Protein AF-A0A6B2T889-F1 (afdb_monomer)

Radius of gyration: 29.45 Å; Cα contacts (8 Å, |Δi|>4): 27; chains: 1; bounding box: 73×22×66 Å

Structure (mmCIF, N/CA/C/O backbone):
data_AF-A0A6B2T889-F1
#
_entry.id   AF-A0A6B2T889-F1
#
loop_
_atom_site.group_PDB
_atom_site.id
_atom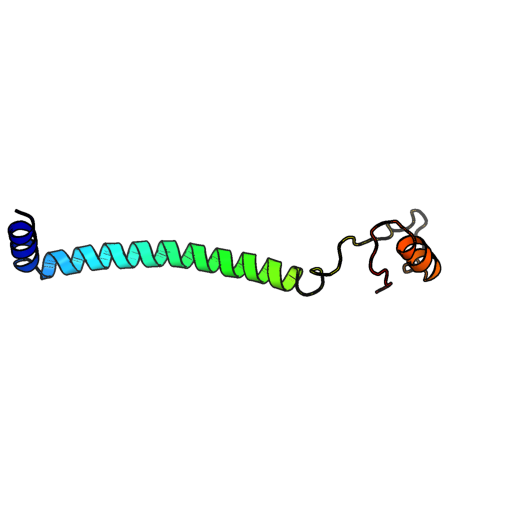_site.type_symbol
_atom_site.label_atom_id
_atom_site.label_alt_id
_atom_site.label_comp_id
_atom_site.label_asym_id
_atom_site.label_entity_id
_atom_site.label_seq_id
_atom_site.pdbx_PDB_ins_code
_atom_site.Cartn_x
_atom_site.Cartn_y
_atom_site.Cartn_z
_atom_site.occupancy
_atom_site.B_iso_or_equiv
_atom_site.auth_seq_id
_atom_site.auth_comp_id
_atom_site.auth_asym_id
_atom_site.auth_atom_id
_atom_site.pdbx_PDB_model_num
ATOM 1 N N . MET A 1 1 ? -32.045 -6.006 17.095 1.00 61.59 1 MET A N 1
ATOM 2 C CA . MET A 1 1 ? -30.760 -6.413 17.705 1.00 61.59 1 MET A CA 1
ATOM 3 C C . MET A 1 1 ? -29.602 -5.495 17.290 1.00 61.59 1 MET A C 1
ATOM 5 O O . MET A 1 1 ? -29.032 -4.849 18.157 1.00 61.59 1 MET A O 1
ATOM 9 N N . PHE A 1 2 ? -29.306 -5.324 15.991 1.00 67.00 2 PHE A N 1
ATOM 10 C CA . PHE A 1 2 ? -28.192 -4.469 15.521 1.00 67.00 2 PHE A CA 1
ATOM 11 C C . PHE A 1 2 ? -28.327 -2.974 15.895 1.00 67.00 2 PHE A C 1
ATOM 13 O O . PHE A 1 2 ? -27.370 -2.343 16.333 1.00 67.00 2 PHE A O 1
ATOM 20 N N . ARG A 1 3 ? -29.546 -2.413 15.823 1.00 64.50 3 ARG A N 1
ATOM 21 C CA . ARG A 1 3 ? -29.832 -1.018 16.227 1.00 64.50 3 ARG A CA 1
ATOM 22 C C . ARG A 1 3 ? -29.602 -0.767 17.724 1.00 64.50 3 ARG A C 1
ATOM 24 O O . ARG A 1 3 ? -29.240 0.341 18.106 1.00 64.50 3 ARG A O 1
ATOM 31 N N . THR A 1 4 ? -29.794 -1.783 18.564 1.00 72.88 4 THR A N 1
ATOM 32 C CA . THR A 1 4 ? -29.615 -1.694 20.020 1.00 72.88 4 THR A CA 1
ATOM 33 C C . THR A 1 4 ? -28.134 -1.683 20.393 1.00 72.88 4 THR A C 1
ATOM 35 O O . THR A 1 4 ? -27.712 -0.860 21.202 1.00 72.88 4 THR A O 1
ATOM 38 N N . ALA A 1 5 ? -27.330 -2.522 19.732 1.00 70.12 5 ALA A N 1
ATOM 39 C CA . ALA A 1 5 ? -25.874 -2.516 19.866 1.00 70.12 5 ALA A CA 1
ATOM 40 C C . ALA A 1 5 ? -25.274 -1.180 19.399 1.00 70.12 5 ALA A C 1
ATOM 42 O O . ALA A 1 5 ? -24.498 -0.562 20.125 1.00 70.12 5 ALA A O 1
ATOM 43 N N . LEU A 1 6 ? -25.716 -0.673 18.243 1.00 72.12 6 LEU A N 1
ATOM 44 C CA . LEU A 1 6 ? -25.254 0.609 17.708 1.00 72.12 6 LEU A CA 1
ATOM 45 C C . LEU A 1 6 ? -25.586 1.779 18.648 1.00 72.12 6 LEU A C 1
ATOM 47 O O . LEU A 1 6 ? -24.766 2.665 18.863 1.00 72.12 6 LEU A O 1
ATOM 51 N N . ARG A 1 7 ? -26.762 1.752 19.281 1.00 75.19 7 ARG A N 1
ATOM 52 C CA . ARG A 1 7 ? -27.176 2.768 20.255 1.00 75.19 7 ARG A CA 1
ATOM 53 C C . ARG A 1 7 ? -26.359 2.716 21.554 1.00 75.19 7 ARG A C 1
ATOM 55 O O . ARG A 1 7 ? -26.061 3.771 22.101 1.00 75.19 7 ARG A O 1
ATOM 62 N N . ASN A 1 8 ? -25.944 1.532 22.009 1.00 69.56 8 ASN A N 1
ATOM 63 C CA . ASN A 1 8 ? -25.054 1.384 23.170 1.00 69.56 8 ASN A CA 1
ATOM 64 C C . ASN A 1 8 ? -23.634 1.908 22.878 1.00 69.56 8 ASN A C 1
ATOM 66 O O . ASN A 1 8 ? -23.007 2.580 23.698 1.00 69.56 8 ASN A O 1
ATOM 70 N N . VAL A 1 9 ? -23.158 1.668 21.659 1.00 67.94 9 VAL A N 1
ATOM 71 C CA . VAL A 1 9 ? -21.863 2.156 21.182 1.00 67.94 9 VAL A CA 1
ATOM 72 C C . VAL A 1 9 ? -21.871 3.683 20.997 1.00 67.94 9 VAL A C 1
ATOM 74 O O . VAL A 1 9 ? -20.925 4.358 21.401 1.00 67.94 9 VAL A O 1
ATOM 77 N N . LEU A 1 10 ? -22.972 4.257 20.493 1.00 70.06 10 LEU A N 1
ATOM 78 C CA . LEU A 1 10 ? -23.173 5.712 20.437 1.00 70.06 10 LEU A CA 1
ATOM 79 C C . LEU A 1 10 ? -23.395 6.364 21.813 1.00 70.06 10 LEU A C 1
ATOM 81 O O . LEU A 1 10 ? -23.195 7.572 21.936 1.00 70.06 10 LEU A O 1
ATOM 85 N N . ALA A 1 11 ? -23.798 5.611 22.838 1.00 76.19 11 ALA A N 1
ATOM 86 C CA . ALA A 1 11 ? -23.859 6.123 24.208 1.00 76.19 11 ALA A CA 1
ATOM 87 C C .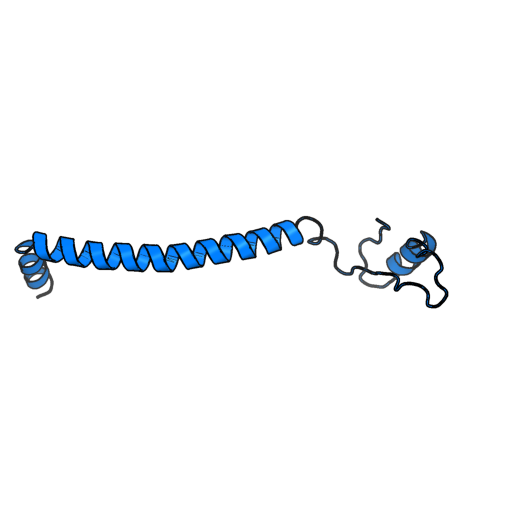 ALA A 1 11 ? -22.450 6.309 24.807 1.00 76.19 11 ALA A C 1
ATOM 89 O O . ALA A 1 11 ? -22.241 7.202 25.620 1.00 76.19 11 ALA A O 1
ATOM 90 N N . HIS A 1 12 ? -21.462 5.542 24.332 1.00 82.06 12 HIS A N 1
ATOM 91 C CA . HIS A 1 12 ? -20.064 5.591 24.775 1.00 82.06 12 HIS A CA 1
ATOM 92 C C . HIS A 1 12 ? -19.135 6.145 23.679 1.00 82.06 12 HIS A C 1
ATOM 94 O O . HIS A 1 12 ? -18.053 5.612 23.419 1.00 82.06 12 HIS A O 1
ATOM 100 N N . LYS A 1 13 ? -19.560 7.247 23.042 1.00 73.81 13 LYS A N 1
ATOM 101 C CA . LYS A 1 13 ? -18.875 7.913 21.916 1.00 73.81 13 LYS A CA 1
ATOM 102 C C . LYS A 1 13 ? -17.386 8.166 22.139 1.00 73.81 13 LYS A C 1
ATOM 104 O O . LYS A 1 13 ? -16.611 7.983 21.211 1.00 73.81 13 LYS A O 1
ATOM 109 N N . ALA A 1 14 ? -16.981 8.550 23.349 1.00 80.38 14 ALA A N 1
ATOM 110 C CA . ALA A 1 14 ? -15.578 8.834 23.649 1.00 80.38 14 ALA A CA 1
ATOM 111 C C . ALA A 1 14 ? -14.689 7.585 23.528 1.00 80.38 14 ALA A C 1
ATOM 113 O O . ALA A 1 14 ? -13.629 7.628 22.906 1.00 80.38 14 ALA A O 1
ATOM 114 N N . ARG A 1 15 ? -15.146 6.448 24.067 1.00 83.62 15 ARG A N 1
ATOM 115 C CA . ARG A 1 15 ? -14.403 5.184 23.999 1.00 83.62 15 ARG A CA 1
ATOM 116 C C . ARG A 1 15 ? -14.373 4.638 22.573 1.00 83.62 15 ARG A C 1
ATOM 118 O O . ARG A 1 15 ? -13.323 4.185 22.137 1.00 83.62 15 ARG A O 1
ATOM 125 N N . LEU A 1 16 ? -15.493 4.733 21.851 1.00 86.81 16 LEU A N 1
ATOM 126 C CA . LEU A 1 16 ? -15.558 4.346 20.441 1.00 86.81 16 LEU A CA 1
ATOM 127 C C . LEU A 1 16 ? -14.595 5.174 19.585 1.00 86.81 16 LEU A C 1
ATOM 129 O O . LEU A 1 16 ? -13.890 4.624 18.748 1.00 86.81 16 LEU A O 1
ATOM 133 N N . LEU A 1 17 ? -14.569 6.491 19.791 1.00 88.12 17 LEU A N 1
ATOM 134 C CA . LEU A 1 17 ? -13.722 7.384 19.013 1.00 88.12 17 LEU A CA 1
ATOM 135 C C . LEU A 1 17 ? -12.240 7.091 19.265 1.00 88.12 17 LEU A C 1
ATOM 137 O O . LEU A 1 17 ? -11.483 6.983 18.308 1.00 88.12 17 LEU A O 1
ATOM 141 N N . MET A 1 18 ? -11.835 6.895 20.526 1.00 90.50 18 MET A N 1
ATOM 142 C CA . MET A 1 18 ? -10.449 6.545 20.856 1.00 90.50 18 MET A CA 1
ATOM 143 C C . MET A 1 18 ? -9.988 5.258 20.167 1.00 90.50 18 MET A C 1
ATOM 145 O O . MET A 1 18 ? -8.910 5.231 19.577 1.00 90.50 18 MET A O 1
ATOM 149 N N . THR A 1 19 ? -10.790 4.193 20.221 1.00 91.75 19 THR A N 1
ATOM 150 C CA . THR A 1 19 ? -10.395 2.909 19.628 1.00 91.75 19 THR A CA 1
ATOM 151 C C . THR A 1 19 ? -10.461 2.939 18.106 1.00 91.75 19 THR A C 1
ATOM 153 O O . THR A 1 19 ? -9.565 2.411 17.453 1.00 91.75 19 THR A O 1
ATOM 156 N N . ALA A 1 20 ? -11.465 3.604 17.529 1.00 92.12 20 ALA A N 1
ATOM 157 C CA . ALA A 1 20 ? -11.560 3.790 16.086 1.00 92.12 20 ALA A CA 1
ATOM 158 C C . ALA A 1 20 ? -10.367 4.587 15.545 1.00 92.12 20 ALA A C 1
ATOM 160 O O . ALA A 1 20 ? -9.775 4.179 14.551 1.00 92.12 20 ALA A O 1
ATOM 161 N N . LEU A 1 21 ? -9.968 5.672 16.217 1.00 93.75 21 LEU A N 1
ATOM 162 C CA . LEU A 1 21 ? -8.787 6.447 15.838 1.00 93.75 21 LEU A CA 1
ATOM 163 C C . LEU A 1 21 ? -7.520 5.593 15.896 1.00 93.75 21 LEU A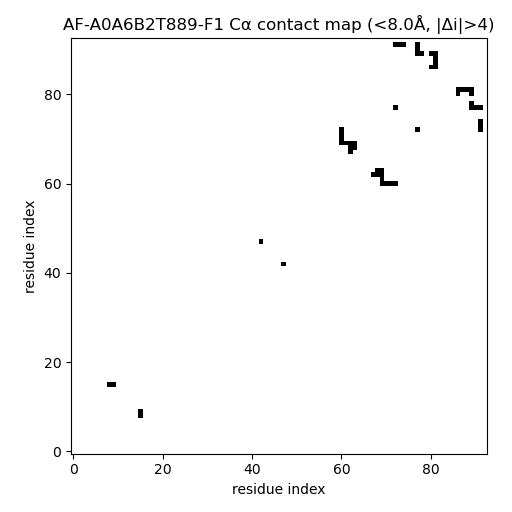 C 1
ATOM 165 O O . LEU A 1 21 ? -6.778 5.565 14.921 1.00 93.75 21 LEU A O 1
ATOM 169 N N . ALA A 1 22 ? -7.299 4.847 16.980 1.00 95.62 22 ALA A N 1
ATOM 170 C CA . ALA A 1 22 ? -6.136 3.968 17.095 1.00 95.62 22 ALA A CA 1
ATOM 171 C C . ALA A 1 22 ? -6.050 2.958 15.932 1.00 95.62 22 ALA A C 1
ATOM 173 O O . ALA A 1 22 ? -4.988 2.783 15.335 1.00 95.62 22 ALA A O 1
ATOM 174 N N . VAL A 1 23 ? -7.178 2.338 15.569 1.00 96.38 23 VAL A N 1
ATOM 175 C CA . VAL A 1 23 ? -7.241 1.371 14.463 1.00 96.38 23 VAL A CA 1
ATOM 176 C C . VAL A 1 23 ? -7.031 2.048 13.109 1.00 96.38 23 VAL A C 1
ATOM 178 O O . VAL A 1 23 ? -6.226 1.569 12.312 1.00 96.38 23 VAL A O 1
ATOM 181 N N . VAL A 1 24 ? -7.713 3.165 12.840 1.00 97.38 24 VAL A N 1
ATOM 182 C CA . VAL A 1 24 ? -7.601 3.888 11.562 1.00 97.38 24 VAL A CA 1
ATOM 183 C C . VAL A 1 24 ? -6.174 4.377 11.343 1.00 97.38 24 VAL A C 1
ATOM 185 O O . VAL A 1 24 ? -5.640 4.187 10.254 1.00 97.38 24 VAL A O 1
ATOM 188 N N . LEU A 1 25 ? -5.535 4.945 12.370 1.00 97.19 25 LEU A N 1
ATOM 189 C CA . LEU A 1 25 ? -4.148 5.400 12.283 1.00 97.19 25 LEU A CA 1
ATOM 190 C C . LEU A 1 25 ? -3.195 4.231 11.982 1.00 97.19 25 LEU A C 1
ATOM 192 O O . LEU A 1 25 ? -2.335 4.359 11.113 1.00 97.19 25 LEU A O 1
ATOM 196 N N . GLY A 1 26 ? -3.374 3.081 12.643 1.00 97.31 26 GLY A N 1
ATOM 197 C CA . GLY A 1 26 ? -2.553 1.892 12.398 1.00 97.31 26 GLY A CA 1
ATOM 198 C C . GLY A 1 26 ? -2.707 1.331 10.979 1.00 97.31 26 GLY A C 1
ATOM 199 O O . GLY A 1 26 ? -1.713 1.082 10.296 1.00 97.31 26 GLY A O 1
ATOM 200 N N . VAL A 1 27 ? -3.946 1.173 10.505 1.00 97.44 27 VAL A N 1
ATOM 201 C CA . VAL A 1 27 ? -4.232 0.641 9.160 1.00 97.44 27 VAL A CA 1
ATOM 202 C C . VAL A 1 27 ? -3.778 1.613 8.072 1.00 97.44 27 VAL A C 1
ATOM 204 O O . VAL A 1 27 ? -3.184 1.183 7.085 1.00 97.44 27 VAL A O 1
ATOM 207 N N . ALA A 1 28 ? -3.994 2.918 8.261 1.00 96.31 28 ALA A N 1
ATOM 208 C CA . ALA A 1 28 ? -3.536 3.942 7.326 1.00 96.31 28 ALA A CA 1
ATOM 209 C C . ALA A 1 28 ? -2.007 3.952 7.199 1.00 96.31 28 ALA A C 1
ATOM 211 O O . ALA A 1 28 ? -1.492 4.055 6.088 1.00 96.31 28 ALA A O 1
ATOM 212 N N . PHE A 1 29 ? -1.278 3.787 8.307 1.00 95.56 29 PHE A N 1
ATOM 213 C CA . PHE A 1 29 ? 0.181 3.697 8.285 1.00 95.56 29 PHE A CA 1
ATOM 214 C C . PHE A 1 29 ? 0.678 2.448 7.540 1.00 95.56 29 PHE A C 1
ATOM 216 O O . PHE A 1 29 ? 1.542 2.553 6.667 1.00 95.56 29 PHE A O 1
ATOM 223 N N . ALA A 1 30 ? 0.105 1.276 7.831 1.00 95.25 30 ALA A N 1
ATOM 224 C CA . ALA A 1 30 ? 0.475 0.028 7.165 1.00 95.25 30 ALA A CA 1
ATOM 225 C C . ALA A 1 30 ? 0.188 0.073 5.653 1.00 95.25 30 ALA A C 1
ATOM 227 O O . ALA A 1 30 ? 1.065 -0.239 4.845 1.00 95.25 30 ALA A O 1
ATOM 228 N N . ALA A 1 31 ? -1.011 0.523 5.266 1.00 94.56 31 ALA A N 1
ATOM 229 C CA . ALA A 1 31 ? -1.393 0.678 3.865 1.00 94.56 31 ALA A CA 1
ATOM 230 C C . ALA A 1 31 ? -0.540 1.743 3.156 1.00 94.56 31 ALA A C 1
ATOM 232 O O . ALA A 1 31 ? -0.085 1.518 2.037 1.00 94.56 31 ALA A O 1
ATOM 233 N N . GLY A 1 32 ? -0.264 2.870 3.818 1.00 91.62 32 GLY A N 1
ATOM 234 C CA . GLY A 1 32 ? 0.565 3.948 3.284 1.00 91.62 32 GLY A CA 1
ATOM 235 C C . GLY A 1 32 ? 2.001 3.510 3.001 1.00 91.62 32 GLY A C 1
ATOM 236 O O . GLY A 1 32 ? 2.526 3.824 1.938 1.00 91.62 32 GLY A O 1
ATOM 237 N N . SER A 1 33 ? 2.617 2.732 3.897 1.00 91.44 33 SER A N 1
ATOM 238 C CA . SER A 1 33 ? 3.957 2.164 3.677 1.00 91.44 33 SER A CA 1
ATOM 239 C C . SER A 1 33 ? 3.988 1.219 2.473 1.00 91.44 33 SER A C 1
ATOM 241 O O . SER A 1 33 ? 4.894 1.297 1.641 1.00 91.44 33 SER A O 1
ATOM 243 N N . LEU A 1 34 ? 2.960 0.375 2.329 1.00 88.38 34 LEU A N 1
ATOM 244 C CA . LEU A 1 34 ? 2.836 -0.533 1.191 1.00 88.38 34 LEU A CA 1
ATOM 245 C C . LEU A 1 34 ? 2.693 0.236 -0.123 1.00 88.38 34 LEU A C 1
ATOM 247 O O . LEU A 1 34 ? 3.431 -0.028 -1.064 1.00 88.38 34 LEU A O 1
ATOM 251 N N . VAL A 1 35 ? 1.791 1.219 -0.172 1.00 86.19 35 VAL A N 1
ATOM 252 C CA . VAL A 1 35 ? 1.590 2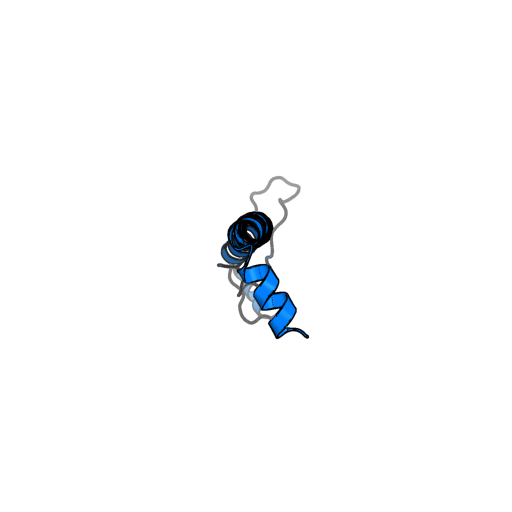.069 -1.354 1.00 86.19 35 VAL A CA 1
ATOM 253 C C . VAL A 1 35 ? 2.860 2.843 -1.673 1.00 86.19 35 VAL A C 1
ATOM 255 O O . VAL A 1 35 ? 3.280 2.858 -2.815 1.00 86.19 35 VAL A O 1
ATOM 258 N N . PHE A 1 36 ? 3.537 3.413 -0.681 1.00 81.94 36 PHE A N 1
ATOM 259 C CA . PHE A 1 36 ? 4.796 4.129 -0.873 1.00 81.94 36 PHE A CA 1
ATOM 260 C C . PHE A 1 36 ? 5.921 3.238 -1.411 1.00 81.94 36 PHE A C 1
ATOM 262 O O . PHE A 1 36 ? 6.700 3.658 -2.270 1.00 81.94 36 PHE A O 1
ATOM 269 N N . SER A 1 37 ? 6.003 1.998 -0.922 1.00 78.94 37 SER A N 1
ATOM 270 C CA . SER A 1 37 ? 6.916 0.986 -1.449 1.00 78.94 37 SER A CA 1
ATOM 271 C C . SER A 1 37 ? 6.564 0.637 -2.895 1.00 78.94 37 SER A C 1
ATOM 273 O O . SER A 1 37 ? 7.453 0.687 -3.740 1.00 78.94 37 SER A O 1
ATOM 275 N N . GLN A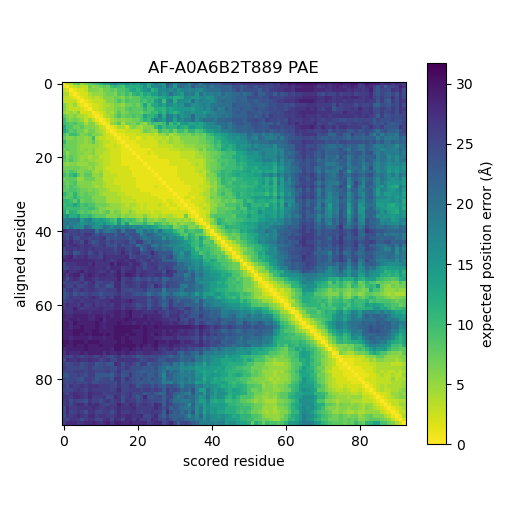 1 38 ? 5.281 0.403 -3.187 1.00 73.75 38 GLN A N 1
ATOM 276 C CA . GLN A 1 38 ? 4.763 0.112 -4.526 1.00 73.75 38 GLN A CA 1
ATOM 277 C C . GLN A 1 38 ? 4.927 1.288 -5.494 1.00 73.75 38 GLN A C 1
ATOM 279 O O . GLN A 1 38 ? 5.202 1.080 -6.665 1.00 73.75 38 GLN A O 1
ATOM 284 N N . THR A 1 39 ? 4.820 2.532 -5.031 1.00 70.50 39 THR A N 1
ATOM 285 C CA . THR A 1 39 ? 5.062 3.726 -5.846 1.00 70.50 39 THR A CA 1
ATOM 286 C C . THR A 1 39 ? 6.548 3.903 -6.115 1.00 70.50 39 THR A C 1
ATOM 288 O O . THR A 1 39 ? 6.901 4.294 -7.217 1.00 70.50 39 THR A O 1
ATOM 291 N N . ARG A 1 40 ? 7.447 3.578 -5.175 1.00 58.62 40 ARG A N 1
ATOM 292 C CA . ARG A 1 40 ? 8.889 3.588 -5.471 1.00 58.62 40 ARG A CA 1
ATOM 293 C C . ARG A 1 40 ? 9.321 2.444 -6.375 1.00 58.62 40 ARG A C 1
ATOM 295 O O . ARG A 1 40 ? 10.138 2.683 -7.250 1.00 58.62 40 ARG A O 1
ATOM 302 N N . SER A 1 41 ? 8.811 1.228 -6.186 1.00 56.53 41 SER A N 1
ATOM 303 C CA . SER A 1 41 ? 9.123 0.104 -7.077 1.00 56.53 41 SER A CA 1
ATOM 304 C C . SER A 1 41 ? 8.455 0.270 -8.437 1.00 56.53 41 SER A C 1
ATOM 306 O O . SER A 1 41 ? 9.069 -0.029 -9.451 1.00 56.53 41 SER A O 1
ATOM 308 N N . GLY A 1 42 ? 7.231 0.795 -8.455 1.00 52.75 42 GLY A N 1
ATOM 309 C CA . GLY A 1 42 ? 6.454 1.118 -9.643 1.00 52.75 42 GLY A CA 1
ATOM 310 C C . GLY A 1 42 ? 7.074 2.260 -10.430 1.00 52.75 42 GLY A C 1
ATOM 311 O O . GLY A 1 42 ? 7.294 2.081 -11.610 1.00 52.75 42 GLY A O 1
ATOM 312 N N . ALA A 1 43 ? 7.476 3.363 -9.791 1.00 51.25 43 ALA A N 1
ATOM 313 C CA . ALA A 1 43 ? 8.181 4.458 -10.457 1.00 51.25 43 ALA A CA 1
ATOM 314 C C . ALA A 1 43 ? 9.618 4.085 -10.833 1.00 51.25 43 ALA A C 1
ATOM 316 O O . ALA A 1 43 ? 10.073 4.496 -11.886 1.00 51.25 43 ALA A O 1
ATOM 317 N N . ALA A 1 44 ? 10.335 3.270 -10.051 1.00 50.59 44 ALA A N 1
ATOM 318 C CA . ALA A 1 44 ? 11.638 2.761 -10.477 1.00 50.59 44 ALA A CA 1
ATOM 319 C C . ALA A 1 44 ? 11.503 1.820 -11.682 1.00 50.59 44 ALA A C 1
ATOM 321 O O . ALA A 1 44 ? 12.326 1.895 -12.583 1.00 50.59 44 ALA A O 1
ATOM 322 N N . ALA A 1 45 ? 10.458 0.986 -11.735 1.00 53.97 45 ALA A N 1
ATOM 323 C CA . ALA A 1 45 ? 10.165 0.125 -12.877 1.00 53.97 45 ALA A CA 1
ATOM 324 C C . ALA A 1 45 ? 9.602 0.905 -14.075 1.00 53.97 45 ALA A C 1
ATOM 326 O O . ALA A 1 45 ? 10.009 0.621 -15.187 1.00 53.97 45 ALA A O 1
ATOM 327 N N . GLU A 1 46 ? 8.742 1.909 -13.885 1.00 51.69 46 GLU A N 1
ATOM 328 C CA . GLU A 1 46 ? 8.211 2.783 -14.943 1.00 51.69 46 GLU A CA 1
ATOM 329 C C . GLU A 1 46 ? 9.263 3.764 -15.448 1.00 51.69 46 GLU A C 1
ATOM 331 O O . GLU A 1 46 ? 9.311 3.997 -16.641 1.00 51.69 46 GLU A O 1
ATOM 336 N N . GLN A 1 47 ? 10.140 4.316 -14.607 1.00 49.66 47 GLN A N 1
ATOM 337 C CA . GLN A 1 47 ? 11.270 5.144 -15.047 1.00 49.66 47 GLN A CA 1
ATOM 338 C C . GLN A 1 47 ? 12.369 4.284 -15.680 1.00 49.66 47 GLN A C 1
ATOM 340 O O . GLN A 1 47 ? 13.006 4.733 -16.629 1.00 49.66 47 GLN A O 1
ATOM 345 N N . ALA A 1 48 ? 12.568 3.045 -15.211 1.00 50.88 48 ALA A N 1
ATOM 346 C CA . ALA A 1 48 ? 13.432 2.080 -15.886 1.00 50.88 48 ALA A CA 1
ATOM 347 C C . ALA A 1 48 ? 12.798 1.514 -17.164 1.00 50.88 48 ALA A C 1
ATOM 349 O O . ALA A 1 48 ? 13.544 1.117 -18.042 1.00 50.88 48 ALA A O 1
ATOM 350 N N . ALA A 1 49 ? 11.469 1.490 -17.303 1.00 50.34 49 ALA A N 1
ATOM 351 C CA . ALA A 1 49 ? 10.750 1.053 -18.504 1.00 50.34 49 ALA A CA 1
ATOM 352 C C . ALA A 1 49 ? 10.383 2.213 -19.445 1.00 50.34 49 ALA A C 1
ATOM 354 O O . ALA A 1 49 ? 10.091 1.968 -20.618 1.00 50.34 49 ALA A O 1
ATOM 355 N N . ALA A 1 50 ? 10.468 3.467 -18.986 1.00 47.00 50 ALA A N 1
ATOM 356 C CA . ALA A 1 50 ? 10.321 4.696 -19.765 1.00 47.00 50 ALA A CA 1
ATOM 357 C C . ALA A 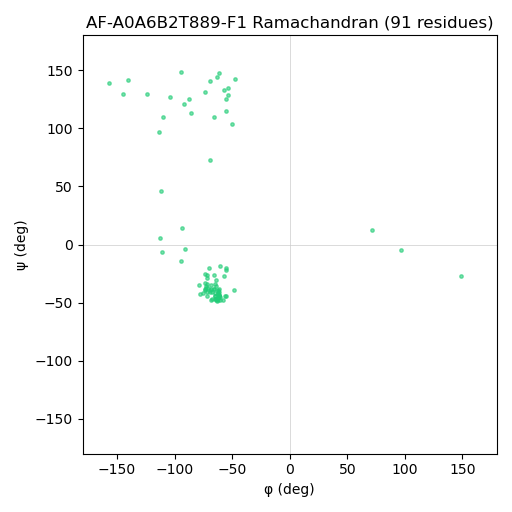1 50 ? 11.522 4.839 -20.707 1.00 47.00 50 ALA A C 1
ATOM 359 O O . ALA A 1 50 ? 12.451 5.614 -20.502 1.00 47.00 50 ALA A O 1
ATOM 360 N N . GLY A 1 51 ? 11.521 4.004 -21.739 1.00 52.69 51 GLY A N 1
ATOM 361 C CA . GLY A 1 51 ? 12.619 3.827 -22.679 1.00 52.69 51 GLY A CA 1
ATOM 362 C C . GLY A 1 51 ? 12.704 2.405 -23.232 1.00 52.69 51 GLY A C 1
ATOM 363 O O . GLY A 1 51 ? 13.136 2.247 -24.370 1.00 52.69 51 GLY A O 1
ATOM 364 N N . TYR A 1 52 ? 12.234 1.403 -22.480 1.00 51.16 52 TYR A N 1
ATOM 365 C CA . TYR A 1 52 ? 12.292 -0.021 -22.839 1.00 51.16 52 TYR A CA 1
ATOM 366 C C . TYR A 1 52 ? 10.930 -0.647 -23.145 1.00 51.16 52 TYR A C 1
ATOM 368 O O . TYR A 1 52 ? 10.896 -1.756 -23.661 1.00 51.16 52 TYR A O 1
ATOM 376 N N . ASP A 1 53 ?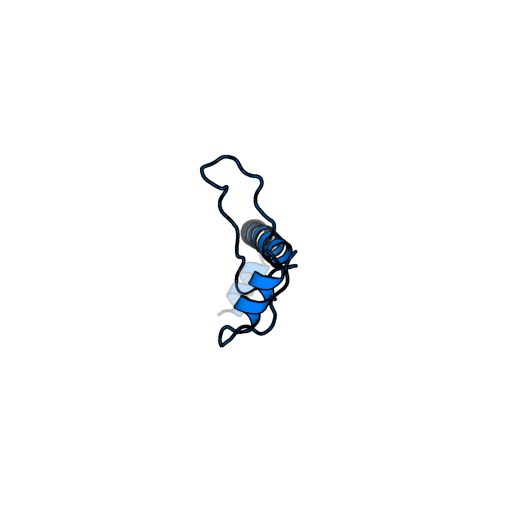 9.819 0.067 -22.939 1.00 54.53 53 ASP A N 1
ATOM 377 C CA . ASP A 1 53 ? 8.468 -0.394 -23.319 1.00 54.53 53 ASP A CA 1
ATOM 378 C C . ASP A 1 53 ? 8.354 -0.771 -24.816 1.00 54.53 53 ASP A C 1
ATOM 380 O O . ASP A 1 53 ? 7.499 -1.544 -25.231 1.00 54.53 53 ASP A O 1
ATOM 384 N N . ARG A 1 54 ? 9.286 -0.272 -25.645 1.00 56.91 54 ARG A N 1
ATOM 385 C CA . ARG A 1 54 ? 9.411 -0.602 -27.076 1.00 56.91 54 ARG A CA 1
ATOM 386 C C . ARG A 1 54 ? 10.671 -1.399 -27.434 1.00 56.91 54 ARG A C 1
ATOM 388 O O . ARG A 1 54 ? 10.938 -1.597 -28.617 1.00 56.91 54 ARG A O 1
ATOM 395 N N . ILE A 1 55 ? 11.468 -1.820 -26.451 1.00 61.78 55 ILE A N 1
ATOM 396 C CA . ILE A 1 55 ? 12.723 -2.556 -26.653 1.00 61.78 55 ILE A CA 1
ATOM 397 C C . ILE A 1 55 ? 12.546 -3.966 -26.090 1.00 61.78 55 ILE A C 1
ATOM 399 O O . ILE A 1 55 ? 12.710 -4.197 -24.897 1.00 61.78 55 ILE A O 1
ATOM 403 N N . ALA A 1 56 ? 12.226 -4.918 -26.967 1.00 62.75 56 ALA A N 1
ATOM 404 C CA . ALA A 1 56 ? 12.046 -6.318 -26.583 1.00 62.75 56 ALA A CA 1
ATOM 405 C C . ALA A 1 56 ? 13.371 -7.028 -26.237 1.00 62.75 56 ALA A C 1
ATOM 407 O O . ALA A 1 56 ? 13.376 -7.969 -25.449 1.00 62.75 56 ALA A O 1
ATOM 408 N N . VAL A 1 57 ? 14.491 -6.600 -26.836 1.00 66.44 57 VAL A N 1
ATOM 409 C CA . VAL A 1 57 ? 15.816 -7.217 -26.665 1.00 66.44 57 VAL A CA 1
ATOM 410 C C . VAL A 1 57 ? 16.895 -6.134 -26.690 1.00 66.44 57 VAL A C 1
ATOM 412 O O . VAL A 1 57 ? 16.932 -5.323 -27.613 1.00 66.44 57 VAL A O 1
ATOM 415 N N . ASN A 1 58 ? 17.787 -6.140 -25.695 1.00 68.25 58 ASN A N 1
ATOM 416 C CA . ASN A 1 58 ? 19.010 -5.338 -25.678 1.00 68.25 58 ASN A CA 1
ATOM 417 C C . ASN A 1 58 ? 20.204 -6.254 -25.990 1.00 68.25 58 ASN A C 1
ATOM 419 O O . ASN A 1 58 ? 20.350 -7.304 -25.365 1.00 68.25 58 ASN A O 1
ATOM 423 N N . VAL A 1 59 ? 21.019 -5.882 -26.978 1.00 66.69 59 VAL A N 1
ATOM 424 C CA . VAL A 1 59 ? 22.202 -6.645 -27.393 1.00 66.69 59 VAL A CA 1
ATOM 425 C C . VAL A 1 59 ? 23.438 -5.853 -26.986 1.00 66.69 59 VAL A C 1
ATOM 427 O O . VAL A 1 59 ? 23.721 -4.815 -27.571 1.00 66.69 59 VAL A O 1
ATOM 430 N N . GLY A 1 60 ? 24.171 -6.345 -25.990 1.00 66.31 60 GLY A N 1
ATOM 431 C CA . GLY A 1 60 ? 25.487 -5.827 -25.625 1.00 66.31 60 GLY A CA 1
ATOM 432 C C . GLY A 1 60 ? 26.596 -6.619 -26.312 1.00 66.31 60 GLY A C 1
ATOM 433 O O . GLY A 1 60 ? 26.452 -7.816 -26.551 1.00 66.31 60 GLY A O 1
ATOM 434 N N . VAL A 1 61 ? 27.705 -5.952 -26.623 1.00 64.69 61 VAL A N 1
ATOM 435 C CA . VAL A 1 61 ? 28.969 -6.622 -26.952 1.00 64.69 61 VAL A CA 1
ATOM 436 C C . VAL A 1 61 ? 29.766 -6.761 -25.662 1.00 64.69 61 VAL A C 1
ATOM 438 O O . VAL A 1 61 ? 30.067 -5.755 -25.019 1.00 64.69 61 VAL A O 1
ATOM 441 N N . ASP A 1 62 ? 30.102 -7.994 -25.288 1.00 61.97 62 ASP A N 1
ATOM 442 C CA . ASP A 1 62 ? 31.077 -8.233 -24.226 1.00 61.97 62 ASP A CA 1
ATOM 443 C C . ASP A 1 62 ? 32.439 -7.671 -24.653 1.00 61.97 62 ASP A C 1
ATOM 445 O O . ASP A 1 62 ? 32.796 -7.694 -25.836 1.00 61.97 62 ASP A O 1
ATOM 449 N N . ALA A 1 63 ? 33.196 -7.132 -23.693 1.00 56.97 63 ALA A N 1
ATOM 450 C CA . ALA A 1 63 ? 34.525 -6.597 -23.957 1.00 56.97 63 ALA A CA 1
ATOM 451 C C . ALA A 1 63 ? 35.384 -7.664 -24.650 1.00 56.97 63 ALA A C 1
ATOM 453 O O . ALA A 1 63 ? 35.474 -8.801 -24.180 1.00 56.97 63 ALA A O 1
ATOM 454 N N . ALA A 1 64 ? 36.002 -7.299 -25.776 1.00 58.38 64 ALA A N 1
ATOM 455 C CA . ALA A 1 64 ? 36.864 -8.215 -26.505 1.00 58.38 64 ALA A CA 1
ATOM 456 C C . ALA A 1 64 ? 37.982 -8.716 -25.564 1.00 58.38 64 ALA A C 1
ATOM 458 O O . ALA A 1 64 ? 38.604 -7.885 -24.893 1.00 58.38 64 ALA A O 1
ATOM 459 N N . PRO A 1 65 ? 38.272 -10.034 -25.520 1.00 57.28 65 PRO A N 1
ATOM 460 C CA . PRO A 1 65 ? 39.310 -10.590 -24.648 1.00 57.28 65 PRO A CA 1
ATOM 461 C C . PRO A 1 65 ? 40.690 -9.938 -24.847 1.00 57.28 65 PRO A C 1
ATOM 463 O O . PRO A 1 65 ? 41.510 -9.945 -23.934 1.00 57.28 65 PRO A O 1
ATOM 466 N N . ASP A 1 66 ? 40.912 -9.318 -26.009 1.00 60.09 66 ASP A N 1
ATOM 467 C CA . ASP A 1 66 ? 42.174 -8.696 -26.412 1.00 60.09 66 ASP A CA 1
ATOM 468 C C . ASP A 1 66 ? 42.262 -7.184 -26.103 1.00 60.09 66 ASP A C 1
ATOM 470 O O . ASP A 1 66 ? 43.125 -6.485 -26.633 1.00 60.09 66 ASP A O 1
ATOM 474 N N . GLY A 1 67 ? 41.369 -6.635 -25.267 1.00 51.78 67 GLY A N 1
ATOM 475 C CA . GLY A 1 67 ? 41.448 -5.238 -24.807 1.00 51.78 67 GLY A CA 1
ATOM 476 C C . GLY A 1 67 ? 41.124 -4.181 -25.873 1.00 51.78 67 GLY A C 1
ATOM 477 O O . GLY A 1 67 ? 41.374 -2.993 -25.667 1.00 51.78 67 GLY A O 1
ATOM 478 N N . GLY A 1 68 ? 40.562 -4.594 -27.011 1.00 52.94 68 GLY A N 1
ATOM 479 C CA . GLY A 1 68 ? 40.051 -3.683 -28.031 1.00 52.94 68 GLY A CA 1
ATOM 480 C C . GLY A 1 68 ? 38.804 -2.940 -27.546 1.00 52.94 68 GLY A C 1
ATOM 481 O O . GLY A 1 68 ? 37.946 -3.524 -26.881 1.00 52.94 68 GLY A O 1
ATOM 482 N N . ALA A 1 69 ? 38.691 -1.654 -27.894 1.00 53.09 69 ALA A N 1
ATOM 483 C CA . ALA A 1 69 ? 37.490 -0.869 -27.619 1.00 53.09 69 ALA A CA 1
ATOM 484 C C . ALA A 1 69 ? 36.253 -1.600 -28.179 1.00 53.09 69 ALA A C 1
ATOM 486 O O . ALA A 1 69 ? 36.321 -2.081 -29.317 1.00 53.09 69 ALA A O 1
ATOM 487 N N . PRO A 1 70 ? 35.142 -1.701 -27.420 1.00 56.34 70 PRO A N 1
ATOM 488 C CA . PRO A 1 70 ? 33.924 -2.317 -27.923 1.00 56.34 70 PRO A CA 1
ATOM 489 C C . PRO A 1 70 ? 33.530 -1.590 -29.205 1.00 56.34 70 PRO A C 1
ATOM 491 O O . PRO A 1 70 ? 33.267 -0.385 -29.205 1.00 56.34 70 PRO A O 1
ATOM 494 N N . THR A 1 71 ? 33.569 -2.313 -30.321 1.00 58.25 71 THR A N 1
ATOM 495 C CA . THR A 1 71 ? 33.085 -1.788 -31.591 1.00 58.25 71 THR A CA 1
ATOM 496 C C . THR A 1 71 ? 31.586 -1.614 -31.409 1.00 58.25 71 THR A C 1
ATOM 498 O O . THR A 1 71 ? 30.863 -2.590 -31.214 1.00 58.25 71 THR A O 1
ATOM 501 N N . GLY A 1 72 ? 31.131 -0.358 -31.346 1.00 57.72 72 GLY A N 1
ATOM 502 C CA . GLY A 1 72 ? 29.707 -0.042 -31.255 1.00 57.72 72 GLY A CA 1
ATOM 503 C C . GLY A 1 72 ? 28.937 -0.846 -32.302 1.00 57.72 72 GLY A C 1
ATOM 504 O O . GLY A 1 72 ? 29.467 -1.099 -33.383 1.00 57.72 72 GLY A O 1
ATOM 505 N N . LEU A 1 73 ? 27.733 -1.305 -31.955 1.00 65.75 73 LEU A N 1
ATOM 506 C CA . LEU A 1 73 ? 26.951 -2.243 -32.766 1.00 65.75 73 LEU A CA 1
ATOM 507 C C . LEU A 1 73 ? 26.852 -1.753 -34.217 1.00 65.75 73 LEU A C 1
ATOM 509 O O . LEU A 1 73 ? 26.107 -0.836 -34.525 1.00 65.75 73 LEU A O 1
ATOM 513 N N . ASP A 1 74 ? 27.617 -2.347 -35.124 1.00 70.25 74 ASP A N 1
ATOM 514 C CA . ASP A 1 74 ? 27.766 -1.805 -36.473 1.00 70.25 74 ASP A CA 1
ATOM 515 C C . ASP A 1 74 ? 26.411 -1.775 -37.218 1.00 70.25 74 ASP A C 1
ATOM 517 O O . ASP A 1 74 ? 25.576 -2.666 -37.038 1.00 70.25 74 ASP A O 1
ATOM 521 N N . GLU A 1 75 ? 26.174 -0.807 -38.109 1.00 73.25 75 GLU A N 1
ATOM 522 C CA . GLU A 1 75 ? 24.885 -0.653 -38.831 1.00 73.25 75 GLU A CA 1
ATOM 523 C C . GLU A 1 75 ? 24.499 -1.925 -39.620 1.00 73.25 75 GLU A C 1
ATOM 525 O O . GLU A 1 75 ? 23.332 -2.283 -39.821 1.00 73.25 75 GLU A O 1
ATOM 530 N N . ARG A 1 76 ? 25.521 -2.688 -40.020 1.00 72.69 76 ARG A N 1
ATOM 531 C CA . ARG A 1 76 ? 25.388 -4.005 -40.652 1.00 72.69 76 ARG A CA 1
ATOM 532 C C . ARG A 1 76 ? 24.763 -5.046 -39.726 1.00 72.69 76 ARG A C 1
ATOM 534 O O . ARG A 1 76 ? 24.029 -5.909 -40.209 1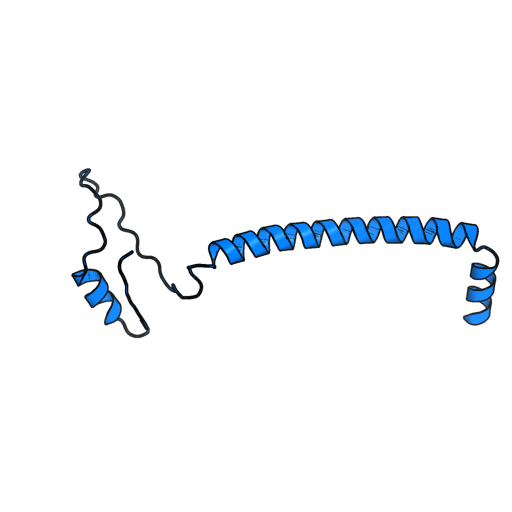.00 72.69 76 ARG A O 1
ATOM 541 N N . LEU A 1 77 ? 25.061 -4.998 -38.430 1.00 77.19 77 LEU A N 1
ATOM 542 C CA . LEU A 1 77 ? 24.476 -5.874 -37.419 1.00 77.19 77 LEU A CA 1
ATOM 543 C C . LEU A 1 77 ? 23.015 -5.494 -37.167 1.00 77.19 77 LEU A C 1
ATOM 545 O O . LEU A 1 77 ? 22.164 -6.380 -37.204 1.00 77.19 77 LEU A O 1
ATOM 549 N N . ALA A 1 78 ? 22.703 -4.199 -37.049 1.00 78.25 78 ALA A N 1
ATOM 550 C CA . ALA A 1 78 ? 21.319 -3.720 -36.970 1.00 78.25 78 ALA A CA 1
ATOM 551 C C . ALA A 1 78 ? 20.488 -4.198 -38.178 1.00 78.25 78 ALA A C 1
ATOM 553 O O . ALA A 1 78 ? 19.410 -4.771 -38.018 1.00 78.25 78 ALA A O 1
ATOM 554 N N . SER A 1 79 ? 21.053 -4.107 -39.385 1.00 78.69 79 SER A N 1
ATOM 555 C CA . SER A 1 79 ? 20.435 -4.598 -40.627 1.00 78.69 79 SER A CA 1
ATOM 556 C C . SER A 1 79 ? 20.267 -6.126 -40.687 1.00 78.69 79 SER A C 1
ATOM 558 O O . SER A 1 79 ? 19.424 -6.651 -41.421 1.00 78.69 79 SER A O 1
ATOM 560 N N . ARG A 1 80 ? 21.098 -6.894 -39.971 1.00 79.69 80 ARG A N 1
ATOM 561 C CA . ARG A 1 80 ? 20.924 -8.351 -39.829 1.00 79.69 80 ARG A CA 1
ATOM 562 C C . ARG A 1 80 ? 19.824 -8.670 -38.822 1.00 79.69 80 ARG A C 1
ATOM 564 O O . ARG A 1 80 ? 18.993 -9.522 -39.114 1.00 79.69 80 ARG A O 1
ATOM 571 N N . LEU A 1 81 ? 19.787 -7.961 -37.696 1.00 80.56 81 LEU A N 1
ATOM 572 C CA . LEU A 1 81 ? 18.778 -8.140 -36.652 1.00 80.56 81 LEU A CA 1
ATOM 573 C C . LEU A 1 81 ? 17.374 -7.754 -37.137 1.00 80.56 81 LEU A C 1
ATOM 575 O O . LEU A 1 81 ? 16.426 -8.481 -36.867 1.00 80.56 81 LEU A O 1
ATOM 579 N N . ALA A 1 82 ? 17.243 -6.701 -37.948 1.00 82.62 82 ALA A N 1
ATOM 580 C CA . ALA A 1 82 ? 15.973 -6.304 -38.565 1.00 82.62 82 ALA A CA 1
ATOM 581 C C . ALA A 1 82 ? 15.359 -7.373 -39.493 1.00 82.62 82 ALA A C 1
ATOM 583 O O . ALA A 1 82 ? 14.174 -7.314 -39.801 1.00 82.62 82 ALA A O 1
ATOM 584 N N . ARG A 1 83 ? 16.154 -8.348 -39.959 1.00 84.69 83 ARG A N 1
ATOM 585 C CA . ARG A 1 83 ? 15.685 -9.444 -40.824 1.00 84.69 83 ARG A CA 1
ATOM 586 C C . ARG A 1 83 ? 15.234 -10.683 -40.049 1.00 84.69 83 ARG A C 1
ATOM 588 O O . ARG A 1 83 ? 14.780 -11.642 -40.670 1.00 84.69 83 ARG A O 1
ATOM 595 N N . VAL A 1 84 ? 15.368 -10.693 -38.722 1.00 84.44 84 VAL A N 1
ATOM 596 C CA . VAL A 1 84 ? 14.913 -11.808 -37.886 1.00 84.44 84 VAL A CA 1
ATOM 597 C C . VAL A 1 84 ? 13.379 -11.785 -37.801 1.00 84.44 84 VAL A C 1
ATOM 599 O O . VAL A 1 84 ? 12.803 -10.731 -37.515 1.00 84.44 84 VAL A O 1
ATOM 602 N N . PRO A 1 85 ? 12.690 -12.920 -38.027 1.00 78.56 85 PRO A N 1
ATOM 603 C CA . PRO A 1 85 ? 11.238 -12.995 -37.902 1.00 78.56 85 PRO A CA 1
ATOM 604 C C . PRO A 1 85 ? 10.767 -12.534 -36.515 1.00 78.56 85 PRO A C 1
ATOM 606 O O . PRO A 1 85 ? 11.222 -13.056 -35.501 1.00 78.56 85 PRO A O 1
ATOM 609 N N . GLY A 1 86 ? 9.855 -11.559 -36.475 1.00 78.19 86 GLY A N 1
ATOM 610 C CA . GLY A 1 86 ? 9.320 -10.987 -35.232 1.00 78.19 86 GLY A CA 1
ATOM 611 C C . GLY A 1 86 ? 9.989 -9.687 -34.766 1.00 78.19 86 GLY A C 1
ATOM 612 O O . GLY A 1 86 ? 9.504 -9.077 -33.815 1.00 78.19 86 GLY A O 1
ATOM 613 N N . VAL A 1 87 ? 11.046 -9.213 -35.436 1.00 80.62 87 VAL A N 1
ATOM 614 C CA . VAL A 1 87 ? 11.659 -7.909 -35.136 1.00 80.62 87 VAL A CA 1
ATOM 615 C C . VAL A 1 87 ? 10.924 -6.797 -35.884 1.00 80.62 87 VAL A C 1
ATOM 617 O O . VAL A 1 87 ? 10.969 -6.723 -37.107 1.00 80.62 87 VAL A O 1
ATOM 620 N N . ALA A 1 88 ? 10.253 -5.913 -35.139 1.00 75.50 88 ALA A N 1
ATOM 621 C CA . ALA A 1 88 ? 9.546 -4.765 -35.710 1.00 75.50 88 ALA A CA 1
ATOM 622 C C . ALA A 1 88 ? 10.486 -3.599 -36.070 1.00 75.50 88 ALA A C 1
ATOM 624 O O . ALA A 1 88 ? 10.250 -2.893 -37.047 1.00 75.50 88 ALA A O 1
ATOM 625 N N . HIS A 1 89 ? 11.547 -3.383 -35.284 1.00 72.62 89 HIS A N 1
ATOM 626 C CA . HIS A 1 89 ? 12.539 -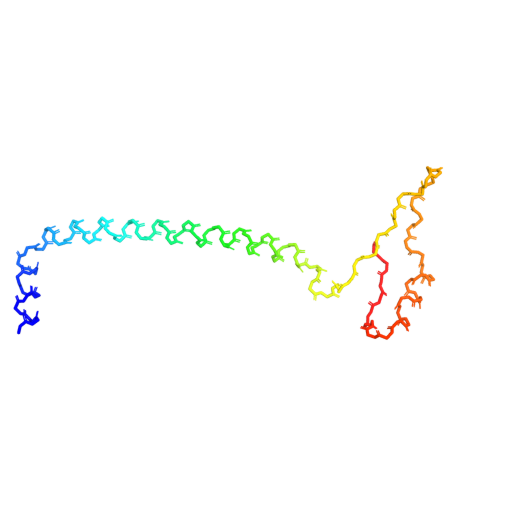2.335 -35.522 1.00 72.62 89 HIS A CA 1
ATOM 627 C C . HIS A 1 89 ? 13.867 -2.698 -34.844 1.00 72.62 89 HIS A C 1
ATOM 629 O O . HIS A 1 89 ? 13.867 -3.159 -33.704 1.00 72.62 89 HIS A O 1
ATOM 635 N N . ALA A 1 90 ? 14.994 -2.453 -35.517 1.00 76.75 90 ALA A N 1
ATOM 636 C CA . ALA A 1 90 ? 16.334 -2.551 -34.938 1.00 76.75 90 ALA A CA 1
ATOM 637 C C . ALA A 1 90 ? 17.052 -1.208 -35.128 1.00 76.75 90 ALA A C 1
ATOM 639 O O . ALA A 1 90 ? 17.044 -0.664 -36.227 1.00 76.75 90 ALA A O 1
ATOM 640 N N . ALA A 1 91 ? 17.622 -0.654 -34.060 1.00 69.69 91 ALA A N 1
ATOM 641 C CA . ALA A 1 91 ? 18.369 0.602 -34.090 1.00 69.69 91 ALA A CA 1
ATOM 642 C C . ALA A 1 91 ? 19.591 0.493 -33.174 1.00 69.69 91 ALA A C 1
ATOM 644 O O . ALA A 1 91 ? 19.498 -0.100 -32.100 1.00 69.69 91 ALA A O 1
ATOM 645 N N . ASN A 1 92 ? 20.713 1.064 -33.604 1.00 64.81 92 ASN A N 1
ATOM 646 C CA . ASN A 1 92 ? 21.910 1.214 -32.784 1.00 64.81 92 ASN A CA 1
ATOM 647 C C . ASN A 1 92 ? 21.815 2.537 -31.997 1.00 64.81 92 ASN A C 1
ATOM 649 O O . ASN A 1 92 ? 21.578 3.582 -32.606 1.00 64.81 92 ASN A O 1
ATOM 653 N N . ARG A 1 93 ? 21.941 2.492 -30.666 1.00 59.25 93 ARG A N 1
ATOM 654 C CA . ARG A 1 93 ? 21.930 3.664 -29.777 1.00 59.25 93 ARG A CA 1
ATOM 655 C C . ARG A 1 93 ? 23.154 3.653 -28.878 1.00 59.25 93 ARG A C 1
ATOM 657 O O . ARG A 1 93 ? 23.470 2.561 -28.361 1.00 59.25 93 ARG A O 1
#

Mean predicted aligned error: 15.87 Å

Foldseek 3Di:
DVVVVVVVCVVVVVVNVVVVVVVCVVVCVVVVVVVVVCCVVVCVVCVVCVVCVVPPDDDDDDQDPVRDDPPQCDVVNQVVVCPDPPDPHGDGD

Sequence (93 aa):
MFRTALRNVLAHKARLLMTALAVVLGVAFAAGSLVFSQTRSGAAAEQAAAGYDRIAVNVGVDAAPDGGAPTGLDERLASRLARVPGVAHAANR

pLDDT: mean 72.15, std 14.61, range [47.0, 97.44]

Secondary structure (DSSP, 8-state):
-HHHHHHHHHHTHHHHHHHHHHHHHHHHHHHHHHHHHHHHHHHHHHHHHTTTTT-S---PPPPPTT--------HHHHHHHTTSTT-S-----

Solvent-accessible surface area (backbone atoms only — not comparable to full-atom values): 5753 Å² total; per-residue (Å²): 111,70,69,58,53,52,50,55,49,62,73,42,46,70,62,49,48,55,53,50,48,55,50,51,55,51,52,52,51,56,53,47,53,51,50,53,50,48,49,50,53,45,46,52,49,48,59,66,33,67,78,38,83,84,52,94,75,87,86,80,80,75,74,47,94,82,75,51,78,70,76,68,75,46,71,68,53,34,62,52,53,42,70,41,91,90,46,89,77,55,79,77,132